Protein AF-A0A7I0J6E9-F1 (afdb_monomer)

Structure (mmCIF, N/CA/C/O backbone):
data_AF-A0A7I0J6E9-F1
#
_entry.id   AF-A0A7I0J6E9-F1
#
loop_
_atom_site.group_PDB
_atom_site.id
_atom_site.type_symbol
_atom_site.label_atom_id
_atom_site.label_alt_id
_atom_site.label_comp_id
_atom_site.label_asym_id
_atom_site.label_entity_id
_atom_site.label_seq_id
_atom_site.pdbx_PDB_ins_code
_atom_site.Cartn_x
_atom_site.Cartn_y
_atom_site.Cartn_z
_atom_site.occupancy
_atom_site.B_iso_or_equiv
_atom_site.auth_seq_id
_atom_site.auth_comp_id
_atom_site.auth_asym_id
_atom_site.auth_atom_id
_atom_site.pdbx_PDB_model_num
ATOM 1 N N . LEU A 1 1 ? 18.700 9.725 -9.011 1.00 62.50 1 LEU A N 1
ATOM 2 C CA . LEU A 1 1 ? 17.406 10.401 -9.263 1.00 62.50 1 LEU A CA 1
ATOM 3 C C . LEU A 1 1 ? 16.719 10.624 -7.928 1.00 62.50 1 LEU A C 1
ATOM 5 O O . LEU A 1 1 ? 16.918 9.818 -7.027 1.00 62.50 1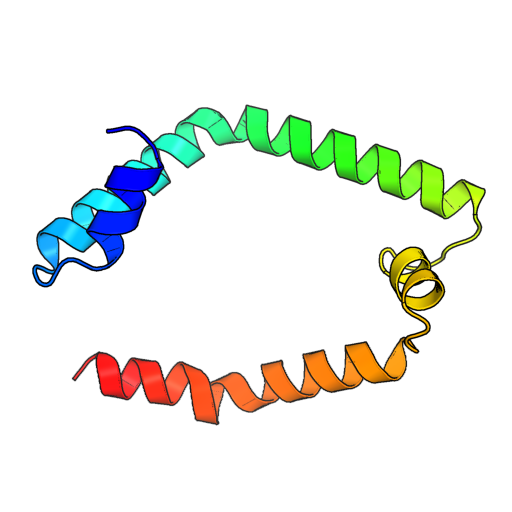 LEU A O 1
ATOM 9 N N . THR A 1 2 ? 15.930 11.685 -7.804 1.00 85.38 2 THR A N 1
ATOM 10 C CA . THR A 1 2 ? 14.947 11.797 -6.720 1.00 85.38 2 THR A CA 1
ATOM 11 C C . THR A 1 2 ? 13.772 10.841 -6.988 1.00 85.38 2 THR A C 1
ATOM 13 O O . THR A 1 2 ? 13.684 10.250 -8.069 1.00 85.38 2 THR A O 1
ATOM 16 N N . LEU A 1 3 ? 12.882 10.648 -6.011 1.00 89.44 3 LEU A N 1
ATOM 17 C CA . LEU A 1 3 ? 11.809 9.647 -6.086 1.00 89.44 3 LEU A CA 1
ATOM 18 C C . LEU A 1 3 ? 10.868 9.852 -7.289 1.00 89.44 3 LEU A C 1
ATOM 20 O O . LEU A 1 3 ? 10.626 8.906 -8.030 1.00 89.44 3 LEU A O 1
ATOM 24 N N . GLY A 1 4 ? 10.385 11.077 -7.525 1.00 91.88 4 GLY A N 1
ATOM 25 C CA . GLY A 1 4 ? 9.433 11.377 -8.608 1.00 91.88 4 GLY A CA 1
ATOM 26 C C . GLY A 1 4 ? 9.927 10.960 -10.003 1.00 91.88 4 GLY A C 1
ATOM 27 O O . GLY A 1 4 ? 9.266 10.166 -10.667 1.00 91.88 4 GLY A O 1
ATOM 28 N N . PRO A 1 5 ? 11.122 11.397 -10.440 1.00 92.94 5 PRO A N 1
ATOM 29 C CA . PRO A 1 5 ? 11.708 10.951 -11.702 1.00 92.94 5 PRO A CA 1
ATOM 30 C C . PRO A 1 5 ? 11.923 9.434 -11.798 1.00 92.94 5 PRO A C 1
ATOM 32 O O . PRO A 1 5 ? 11.800 8.879 -12.886 1.00 92.94 5 PRO A O 1
ATOM 35 N N . ALA A 1 6 ? 12.239 8.752 -10.690 1.00 92.12 6 ALA A N 1
ATOM 36 C CA . ALA A 1 6 ? 12.363 7.293 -10.681 1.00 92.12 6 ALA A CA 1
ATOM 37 C C . ALA A 1 6 ? 11.002 6.598 -10.875 1.00 92.12 6 ALA A C 1
ATOM 39 O O . ALA A 1 6 ? 10.923 5.621 -11.614 1.00 92.12 6 ALA A O 1
ATOM 40 N N . LEU A 1 7 ? 9.930 7.129 -10.277 1.00 95.94 7 LEU A N 1
ATOM 41 C CA . LEU A 1 7 ? 8.566 6.625 -10.462 1.00 95.94 7 LEU A CA 1
ATOM 42 C C . LEU A 1 7 ? 8.066 6.832 -11.896 1.00 95.94 7 LEU A C 1
ATOM 44 O O . LEU A 1 7 ? 7.490 5.912 -12.468 1.00 95.94 7 LEU A O 1
ATOM 48 N N . ASN A 1 8 ? 8.358 7.981 -12.513 1.00 96.50 8 ASN A N 1
ATOM 49 C CA . ASN A 1 8 ? 7.985 8.239 -13.910 1.00 96.50 8 ASN A CA 1
ATOM 50 C C . ASN A 1 8 ? 8.573 7.188 -14.867 1.00 96.50 8 ASN A C 1
ATOM 52 O O . ASN A 1 8 ? 7.925 6.779 -15.827 1.00 96.50 8 ASN A O 1
ATOM 56 N N . ARG A 1 9 ? 9.782 6.686 -14.582 1.00 96.75 9 ARG A N 1
ATOM 57 C CA . ARG A 1 9 ? 10.432 5.644 -15.394 1.00 96.75 9 ARG A CA 1
ATOM 58 C C . ARG A 1 9 ? 9.760 4.273 -15.306 1.00 96.75 9 ARG A C 1
ATOM 60 O O . ARG A 1 9 ? 10.029 3.432 -16.154 1.00 96.75 9 ARG A O 1
ATOM 67 N N . LEU A 1 10 ? 8.850 4.042 -14.358 1.00 96.69 10 LEU A N 1
ATOM 68 C CA . LEU A 1 10 ? 8.036 2.819 -14.321 1.00 96.69 10 LEU A CA 1
ATOM 69 C C . LEU A 1 10 ? 6.977 2.772 -15.435 1.00 96.69 10 LEU A C 1
ATOM 71 O O . LEU A 1 10 ? 6.394 1.715 -15.668 1.00 96.69 10 LEU A O 1
ATOM 75 N N . GLN A 1 11 ? 6.731 3.889 -16.124 1.00 95.94 11 GLN A N 1
ATOM 76 C CA . GLN A 1 11 ? 5.796 3.990 -17.250 1.00 95.94 11 GLN A CA 1
ATOM 77 C C . GLN A 1 11 ? 6.503 4.101 -18.609 1.00 95.94 11 GLN A C 1
ATOM 79 O O . GLN A 1 11 ? 5.838 4.297 -19.622 1.00 95.94 11 GLN A O 1
ATOM 84 N N . ASP A 1 12 ? 7.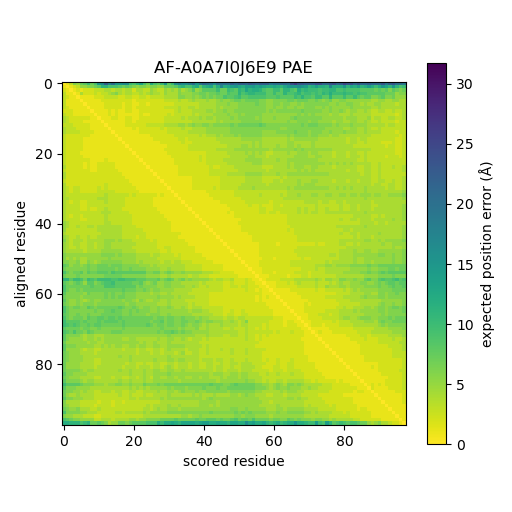835 3.985 -18.640 1.00 97.44 12 ASP A N 1
ATOM 85 C CA . ASP A 1 12 ? 8.620 4.066 -19.874 1.00 97.44 12 ASP A CA 1
ATOM 86 C C . ASP A 1 12 ? 8.202 2.963 -20.865 1.00 97.44 12 ASP A C 1
ATOM 88 O O . ASP A 1 12 ? 7.800 1.873 -20.446 1.00 97.44 12 ASP A O 1
ATOM 92 N N . ALA A 1 13 ? 8.285 3.234 -22.170 1.00 96.06 13 ALA A N 1
ATOM 93 C CA . ALA A 1 13 ? 7.957 2.256 -23.206 1.00 96.06 13 ALA A CA 1
ATOM 94 C C . ALA A 1 13 ? 8.957 1.086 -23.201 1.00 96.06 13 ALA A C 1
ATOM 96 O O . ALA A 1 13 ? 8.556 -0.069 -23.379 1.00 96.06 13 ALA A O 1
ATOM 97 N N . ASP A 1 14 ? 10.230 1.365 -22.900 1.00 97.38 14 ASP A N 1
ATOM 98 C CA . ASP A 1 14 ? 11.280 0.353 -22.797 1.00 97.38 14 ASP A CA 1
ATOM 99 C C . ASP A 1 14 ? 11.160 -0.455 -21.490 1.00 97.38 14 ASP A C 1
ATOM 101 O O . ASP A 1 14 ? 11.199 0.076 -20.374 1.00 97.38 14 ASP A O 1
ATOM 105 N N . GLY A 1 15 ? 11.033 -1.778 -21.630 1.00 96.31 15 GLY A N 1
ATOM 106 C CA . GLY A 1 15 ? 10.949 -2.712 -20.510 1.00 96.31 15 GLY A CA 1
ATOM 107 C C . GLY A 1 15 ? 12.194 -2.741 -19.626 1.00 96.31 15 GLY A C 1
ATOM 108 O O . GLY A 1 15 ? 12.057 -2.841 -18.404 1.00 96.31 15 GLY A O 1
ATOM 109 N N . GLU A 1 16 ? 13.388 -2.584 -20.197 1.00 97.81 16 GLU A N 1
ATOM 110 C CA . GLU A 1 16 ? 14.633 -2.585 -19.426 1.00 97.81 16 GLU A CA 1
ATOM 111 C C . GLU A 1 16 ? 14.780 -1.314 -18.585 1.00 97.81 16 GLU A C 1
ATOM 113 O O . GLU A 1 16 ? 15.268 -1.364 -17.450 1.00 97.81 16 GLU A O 1
ATOM 118 N N . VAL A 1 17 ? 14.281 -0.177 -19.081 1.00 97.75 17 VAL A N 1
ATOM 119 C CA . VAL A 1 17 ? 14.212 1.066 -18.300 1.00 97.75 17 VAL A CA 1
ATOM 120 C C . VAL A 1 17 ? 13.276 0.895 -17.104 1.00 97.75 17 VAL A C 1
ATOM 122 O O . VAL A 1 17 ? 13.664 1.227 -15.978 1.00 97.75 17 VAL A O 1
ATOM 125 N N . ARG A 1 18 ? 12.085 0.309 -17.310 1.00 97.88 18 ARG A N 1
ATOM 126 C CA . ARG A 1 18 ? 11.141 0.020 -16.216 1.00 97.88 18 ARG A CA 1
ATOM 127 C C . ARG A 1 18 ? 11.748 -0.922 -15.176 1.00 97.88 18 ARG A C 1
ATOM 129 O O . ARG A 1 18 ? 11.639 -0.656 -13.978 1.00 97.88 18 ARG A O 1
ATOM 136 N N . ARG A 1 19 ? 12.418 -1.993 -15.619 1.00 97.81 19 ARG A N 1
ATOM 137 C CA . ARG A 1 19 ? 13.074 -2.967 -14.734 1.00 97.81 19 ARG A CA 1
ATOM 138 C C . ARG A 1 19 ? 14.137 -2.298 -13.869 1.00 97.81 19 ARG A C 1
ATOM 140 O O . ARG A 1 19 ? 14.073 -2.384 -12.647 1.00 97.81 19 ARG A O 1
ATOM 147 N N . ARG A 1 20 ? 15.057 -1.547 -14.482 1.00 97.44 20 ARG A N 1
ATOM 148 C CA . ARG A 1 20 ? 16.110 -0.817 -13.757 1.00 97.44 20 ARG A CA 1
ATOM 149 C C . ARG A 1 20 ? 15.546 0.191 -12.756 1.00 97.44 20 ARG A C 1
ATOM 151 O O . ARG A 1 20 ? 16.099 0.331 -11.666 1.00 97.44 20 ARG A O 1
ATOM 158 N N . ALA A 1 21 ? 14.469 0.894 -13.110 1.00 97.31 21 ALA A N 1
ATOM 159 C CA . ALA A 1 21 ? 13.797 1.817 -12.199 1.00 97.31 21 ALA A CA 1
ATOM 160 C C . ALA A 1 21 ? 13.198 1.079 -10.989 1.00 97.31 21 ALA A C 1
ATOM 162 O O . ALA A 1 21 ? 13.435 1.483 -9.849 1.00 97.31 21 ALA A O 1
ATOM 163 N N . SER A 1 22 ? 12.494 -0.033 -11.228 1.00 97.44 22 SER A N 1
ATOM 164 C CA . SER A 1 22 ? 11.942 -0.890 -10.173 1.00 97.44 22 SER A CA 1
ATOM 165 C C . SER A 1 22 ? 13.037 -1.439 -9.250 1.00 97.44 22 SER A C 1
ATOM 167 O O . SER A 1 22 ? 12.928 -1.324 -8.029 1.00 97.44 22 SER A O 1
ATOM 169 N N . ASP A 1 23 ? 14.130 -1.957 -9.815 1.00 97.75 23 ASP A N 1
ATOM 170 C CA . ASP A 1 23 ? 15.257 -2.511 -9.056 1.00 97.75 23 ASP A CA 1
ATOM 171 C C . ASP A 1 23 ? 15.937 -1.440 -8.188 1.00 97.75 23 ASP A C 1
ATOM 173 O O . ASP A 1 23 ? 16.250 -1.678 -7.018 1.00 97.75 23 ASP A O 1
ATOM 177 N N . ALA A 1 24 ? 16.119 -0.228 -8.722 1.00 96.94 24 ALA A N 1
ATOM 178 C CA . ALA A 1 24 ? 16.698 0.888 -7.978 1.00 96.94 24 ALA A CA 1
ATOM 179 C C . ALA A 1 24 ? 15.819 1.317 -6.788 1.00 96.94 24 ALA A C 1
ATOM 181 O O . ALA A 1 24 ? 16.341 1.583 -5.697 1.00 96.94 24 ALA A O 1
ATOM 182 N N . LEU A 1 25 ? 14.494 1.354 -6.974 1.00 96.81 25 LEU A N 1
ATOM 183 C CA . LEU A 1 25 ? 13.537 1.637 -5.900 1.00 96.81 25 LEU A CA 1
ATOM 184 C C . LEU A 1 25 ? 13.585 0.541 -4.832 1.00 96.81 25 LEU A C 1
ATOM 186 O O . LEU A 1 25 ? 13.776 0.842 -3.653 1.00 96.81 25 LEU A O 1
ATOM 190 N N . ALA A 1 26 ? 13.506 -0.727 -5.241 1.00 97.19 26 ALA A N 1
ATOM 191 C CA . ALA A 1 26 ? 13.547 -1.871 -4.337 1.00 97.19 26 ALA A CA 1
ATOM 192 C C . ALA A 1 26 ? 14.846 -1.914 -3.514 1.00 97.19 26 ALA A C 1
ATOM 194 O O . ALA A 1 26 ? 14.801 -2.091 -2.294 1.00 97.19 26 ALA A O 1
ATOM 195 N N . ALA A 1 27 ? 16.003 -1.694 -4.146 1.00 97.56 27 ALA A N 1
ATOM 196 C CA . ALA A 1 27 ? 17.293 -1.642 -3.460 1.00 97.56 27 ALA A CA 1
ATOM 197 C C . ALA A 1 27 ? 17.351 -0.499 -2.434 1.00 97.56 27 ALA A C 1
ATOM 199 O O . ALA A 1 27 ? 17.843 -0.683 -1.319 1.00 97.56 27 ALA A O 1
ATOM 200 N N . THR A 1 28 ? 16.822 0.673 -2.784 1.00 96.50 28 THR A N 1
ATOM 201 C CA . THR A 1 28 ? 16.804 1.839 -1.891 1.00 96.50 28 THR A CA 1
ATOM 202 C C . THR A 1 28 ? 15.863 1.627 -0.707 1.00 96.50 28 THR A C 1
ATOM 204 O O . THR A 1 28 ? 16.250 1.900 0.431 1.00 96.50 28 THR A O 1
ATOM 207 N N . PHE A 1 29 ? 14.663 1.087 -0.930 1.00 96.25 29 PHE A N 1
ATOM 208 C CA . PHE A 1 29 ? 13.738 0.772 0.159 1.00 96.25 29 PHE A CA 1
ATOM 209 C C . PHE A 1 29 ? 14.299 -0.308 1.081 1.00 96.25 29 PHE A C 1
ATOM 211 O O . PHE A 1 29 ? 14.243 -0.156 2.299 1.00 96.25 29 PHE A O 1
ATOM 218 N N . ARG A 1 30 ? 14.941 -1.343 0.523 1.00 98.00 30 ARG A N 1
ATOM 219 C CA . ARG A 1 30 ? 15.596 -2.396 1.310 1.00 98.00 30 ARG A CA 1
ATOM 220 C C . ARG A 1 30 ? 16.703 -1.846 2.211 1.00 98.00 30 ARG A C 1
ATOM 222 O O . ARG A 1 30 ? 16.773 -2.233 3.373 1.00 98.00 30 ARG A O 1
ATOM 229 N N . LYS A 1 31 ? 17.530 -0.914 1.7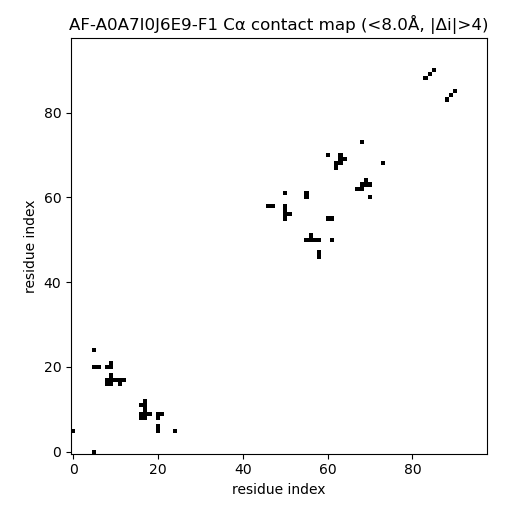21 1.00 98.25 31 LYS A N 1
ATOM 230 C CA . LYS A 1 31 ? 18.567 -0.247 2.537 1.00 98.25 31 LYS A CA 1
ATOM 231 C C . LYS A 1 31 ? 17.988 0.517 3.733 1.00 98.25 31 LYS A C 1
ATOM 233 O O . LYS A 1 31 ? 18.650 0.628 4.756 1.00 98.25 31 LYS A O 1
ATOM 238 N N . ASN A 1 32 ? 16.759 1.015 3.612 1.00 98.12 32 ASN A N 1
ATOM 239 C CA . ASN A 1 32 ? 16.082 1.814 4.635 1.00 98.12 32 ASN A CA 1
ATOM 240 C C . ASN A 1 32 ? 15.025 1.024 5.422 1.00 98.12 32 ASN A C 1
ATOM 242 O O . ASN A 1 32 ? 14.250 1.620 6.170 1.00 98.12 32 ASN A O 1
ATOM 246 N N . LEU A 1 33 ? 14.994 -0.308 5.281 1.00 98.31 33 LEU A N 1
ATOM 247 C CA . LEU A 1 33 ? 13.941 -1.154 5.842 1.00 98.31 33 LEU A CA 1
ATOM 248 C C . LEU A 1 33 ? 13.761 -0.916 7.344 1.00 98.31 33 LEU A C 1
ATOM 250 O O . LEU A 1 33 ? 12.651 -0.670 7.793 1.00 98.31 33 LEU A O 1
ATOM 254 N N . ARG A 1 34 ? 14.861 -0.889 8.106 1.00 98.50 34 ARG A N 1
ATOM 255 C CA . ARG A 1 34 ? 14.831 -0.679 9.561 1.00 98.50 34 ARG A CA 1
ATOM 256 C C . ARG A 1 34 ? 14.197 0.659 9.950 1.00 98.50 34 ARG A C 1
ATOM 258 O O . ARG A 1 34 ? 13.426 0.704 10.904 1.00 98.50 34 ARG A O 1
ATOM 265 N N . THR A 1 35 ? 14.490 1.726 9.210 1.00 98.56 35 THR A N 1
ATOM 266 C CA . THR A 1 35 ? 13.911 3.055 9.447 1.00 98.56 35 THR A CA 1
ATOM 267 C C . THR A 1 35 ? 12.412 3.049 9.170 1.00 98.56 35 THR A C 1
ATOM 269 O O . THR A 1 35 ? 11.636 3.498 10.009 1.00 98.56 35 THR A O 1
ATOM 272 N N . PHE A 1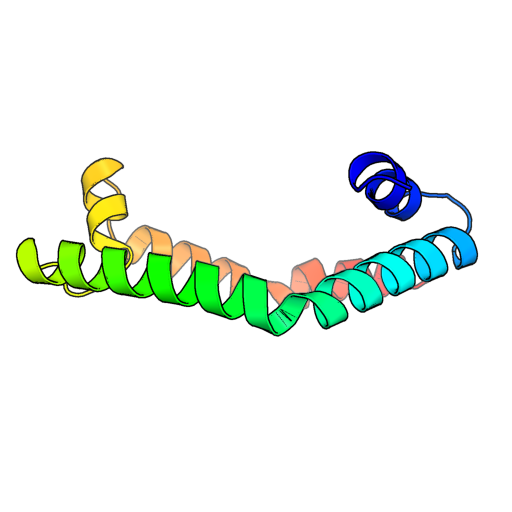 36 ? 11.983 2.486 8.036 1.00 98.38 36 PHE A N 1
ATOM 273 C CA . PHE A 1 36 ? 10.557 2.388 7.715 1.00 98.38 36 PHE A CA 1
ATOM 274 C C . PHE A 1 36 ? 9.797 1.495 8.695 1.00 98.38 36 PHE A C 1
ATOM 276 O O . PHE A 1 36 ? 8.692 1.848 9.103 1.00 98.38 36 PHE A O 1
ATOM 283 N N . THR A 1 37 ? 10.396 0.383 9.125 1.00 98.56 37 THR A N 1
ATOM 284 C CA . THR A 1 37 ? 9.836 -0.480 10.168 1.00 98.56 37 THR A CA 1
ATOM 285 C C . THR A 1 37 ? 9.671 0.280 11.477 1.00 98.56 37 THR A C 1
ATOM 287 O O . THR A 1 37 ? 8.598 0.218 12.065 1.00 98.56 37 THR A O 1
ATOM 290 N N . LEU A 1 38 ? 10.687 1.031 11.920 1.00 98.75 38 LEU A N 1
ATOM 291 C CA . LEU A 1 38 ? 10.591 1.828 13.143 1.00 98.75 38 LEU A CA 1
ATOM 292 C C . LEU A 1 38 ? 9.441 2.838 13.056 1.00 98.75 38 LEU A C 1
ATOM 294 O O . LEU A 1 38 ? 8.580 2.836 13.927 1.00 98.75 38 LEU A O 1
ATOM 298 N N . ILE A 1 39 ? 9.392 3.643 11.988 1.00 98.62 39 ILE A N 1
ATOM 299 C CA . ILE A 1 39 ? 8.335 4.647 11.785 1.00 98.62 39 ILE A CA 1
ATOM 300 C C . ILE A 1 39 ? 6.953 3.984 11.800 1.00 98.62 39 ILE A C 1
ATOM 302 O O . ILE A 1 39 ? 6.062 4.423 12.525 1.00 98.62 39 ILE A O 1
ATOM 306 N N . THR A 1 40 ? 6.783 2.903 11.035 1.00 98.44 40 THR A N 1
ATOM 307 C CA . THR A 1 40 ? 5.499 2.196 10.928 1.00 98.44 40 THR A CA 1
ATOM 308 C C . THR A 1 40 ? 5.071 1.618 12.275 1.00 98.44 40 THR A C 1
ATOM 310 O O . THR A 1 40 ? 3.917 1.770 12.664 1.00 98.44 40 THR A O 1
ATOM 313 N N . ASN A 1 41 ? 5.998 1.017 13.025 1.00 98.56 41 ASN A N 1
ATOM 314 C CA . ASN A 1 41 ? 5.710 0.448 14.340 1.00 98.56 41 ASN A CA 1
ATOM 315 C C . ASN A 1 41 ? 5.361 1.525 15.372 1.00 98.56 41 ASN A C 1
ATOM 317 O O . ASN A 1 41 ? 4.469 1.311 16.188 1.00 98.56 41 ASN A O 1
ATOM 321 N N . THR A 1 42 ? 6.022 2.685 15.332 1.00 98.62 42 THR A N 1
ATOM 322 C CA . THR A 1 42 ? 5.680 3.818 16.199 1.00 98.62 42 THR A CA 1
ATOM 323 C C . THR A 1 42 ? 4.265 4.316 15.916 1.00 98.62 42 THR A C 1
ATOM 325 O O . THR A 1 42 ? 3.482 4.457 16.852 1.00 98.62 42 THR A O 1
ATOM 328 N N . LEU A 1 43 ? 3.903 4.508 14.643 1.00 98.19 43 LEU A N 1
ATOM 329 C CA . LEU A 1 43 ? 2.551 4.926 14.254 1.00 98.19 43 LEU A CA 1
ATOM 330 C C . LEU A 1 43 ? 1.494 3.876 14.623 1.00 98.19 43 LEU A C 1
ATOM 332 O O . LEU A 1 43 ? 0.426 4.221 15.123 1.00 98.19 43 LEU A O 1
ATOM 336 N N . ALA A 1 44 ? 1.795 2.592 14.414 1.00 97.25 44 ALA A N 1
ATOM 337 C CA . ALA A 1 44 ? 0.904 1.501 14.793 1.00 97.25 44 ALA A CA 1
ATOM 338 C C . ALA A 1 44 ? 0.683 1.453 16.311 1.00 97.25 44 ALA A C 1
ATOM 340 O O . ALA A 1 44 ? -0.444 1.258 16.762 1.00 97.25 44 ALA A O 1
ATOM 341 N N . LYS A 1 45 ? 1.740 1.672 17.105 1.00 97.81 45 LYS A N 1
ATOM 342 C CA . LYS A 1 45 ? 1.633 1.682 18.565 1.00 97.81 45 LYS A CA 1
ATOM 343 C C . LYS A 1 45 ? 0.840 2.881 19.079 1.00 97.81 45 LYS A C 1
ATOM 345 O O . LYS A 1 45 ? 0.017 2.712 19.971 1.00 97.81 45 LYS A O 1
ATOM 350 N N . ASP A 1 46 ? 1.058 4.061 18.509 1.00 97.44 46 ASP A N 1
ATOM 351 C CA . ASP A 1 46 ? 0.278 5.258 18.838 1.00 97.44 46 ASP A CA 1
ATOM 352 C C . ASP A 1 46 ? -1.219 5.056 18.536 1.00 97.44 46 ASP A C 1
ATOM 354 O O . ASP A 1 46 ? -2.079 5.308 19.383 1.00 97.44 46 ASP A O 1
ATOM 358 N N . LYS A 1 47 ? -1.531 4.482 17.365 1.00 96.38 47 LYS A N 1
ATOM 359 C CA . LYS A 1 47 ? -2.903 4.122 16.986 1.00 96.38 47 LYS A CA 1
ATOM 360 C C . LYS A 1 47 ? -3.531 3.124 17.960 1.00 96.38 47 LYS A C 1
ATOM 362 O O . LYS A 1 47 ? -4.642 3.372 18.414 1.00 96.38 47 LYS A O 1
ATOM 367 N N . GLU A 1 48 ? -2.823 2.055 18.327 1.00 96.31 48 GLU A N 1
ATOM 368 C CA . GLU A 1 48 ? -3.320 1.063 19.294 1.00 96.31 48 GLU A CA 1
ATOM 369 C C . GLU A 1 48 ? -3.625 1.688 20.660 1.00 96.31 48 GLU A C 1
ATOM 371 O O . GLU A 1 48 ? -4.676 1.416 21.239 1.00 96.31 48 GLU A O 1
ATOM 376 N N . ILE A 1 49 ? -2.755 2.570 21.165 1.00 97.00 49 ILE A N 1
ATOM 377 C CA . ILE A 1 49 ? -2.998 3.279 22.430 1.00 97.00 49 ILE A CA 1
ATOM 378 C C . ILE A 1 49 ? -4.274 4.124 22.327 1.00 97.00 49 ILE A C 1
ATOM 380 O O . ILE A 1 49 ? -5.115 4.084 23.229 1.00 97.00 49 ILE A O 1
ATOM 384 N N . SER A 1 50 ? -4.425 4.864 21.226 1.00 96.75 50 SER A N 1
ATOM 385 C CA . SER A 1 50 ? -5.585 5.716 20.957 1.00 96.75 50 SER A CA 1
ATOM 386 C C . SER A 1 50 ? -6.892 4.926 20.852 1.00 96.75 50 SER A C 1
ATOM 388 O O . SER A 1 50 ? -7.910 5.375 21.386 1.00 96.75 50 SER A O 1
ATOM 390 N N . ASP A 1 51 ? -6.854 3.761 20.204 1.00 97.06 51 ASP A N 1
ATOM 391 C CA . ASP A 1 51 ? -7.995 2.856 20.046 1.00 97.06 51 ASP A CA 1
ATOM 392 C C . ASP A 1 51 ? -8.424 2.270 21.380 1.00 97.06 51 ASP A C 1
ATOM 394 O O . ASP A 1 51 ? -9.592 2.371 21.753 1.00 97.06 51 ASP A O 1
ATOM 398 N N . ARG A 1 52 ? -7.464 1.766 22.158 1.00 96.75 52 ARG A N 1
ATOM 399 C CA . ARG A 1 52 ? -7.722 1.225 23.491 1.00 96.75 52 ARG A CA 1
ATOM 400 C C . ARG A 1 52 ? -8.343 2.263 24.421 1.00 96.75 52 ARG A C 1
ATOM 402 O O . ARG A 1 52 ? -9.278 1.948 25.147 1.00 96.75 52 ARG A O 1
ATOM 409 N N . TRP A 1 53 ? -7.854 3.505 24.400 1.00 97.38 53 TRP A N 1
ATOM 410 C CA . TRP A 1 53 ? -8.437 4.593 25.198 1.00 97.38 53 TRP A CA 1
ATOM 411 C C . TRP A 1 53 ? -9.858 4.966 24.772 1.00 97.38 53 TRP A C 1
ATOM 413 O O . TRP A 1 53 ? -10.613 5.496 25.581 1.00 97.38 53 TRP A O 1
ATOM 423 N N . ARG A 1 54 ? -10.221 4.706 23.515 1.00 96.00 54 ARG A N 1
ATOM 424 C CA . ARG A 1 54 ? -11.545 5.004 22.951 1.00 96.00 54 ARG A CA 1
ATOM 425 C C . ARG A 1 54 ? -12.478 3.793 22.927 1.00 96.00 54 ARG A C 1
ATOM 427 O O . ARG A 1 54 ? -13.622 3.946 22.515 1.00 96.00 54 ARG A O 1
ATOM 434 N N . GLY A 1 55 ? -12.008 2.627 23.374 1.00 95.88 55 GLY A N 1
ATOM 435 C CA . GLY A 1 55 ? -12.775 1.382 23.350 1.00 95.88 55 GLY A CA 1
ATOM 436 C C . GLY A 1 55 ? -13.041 0.854 21.938 1.00 95.88 55 GLY A C 1
ATOM 437 O O . GLY A 1 55 ? -14.051 0.195 21.728 1.00 95.88 55 GLY A O 1
ATOM 438 N N . PHE A 1 56 ? -12.178 1.173 20.970 1.00 96.31 56 PHE A N 1
ATOM 439 C CA . PHE A 1 56 ? -12.252 0.595 19.630 1.00 96.31 56 PHE A CA 1
ATOM 440 C C . PHE A 1 56 ? -11.647 -0.812 19.630 1.00 96.31 56 PHE A C 1
ATOM 442 O O . PHE A 1 56 ? -10.545 -1.018 20.139 1.00 96.31 56 PHE A O 1
ATOM 449 N N . GLU A 1 57 ? -12.382 -1.770 19.072 1.00 91.44 57 GLU A N 1
ATOM 450 C CA . GLU A 1 57 ? -12.015 -3.191 19.042 1.00 91.44 57 GLU A CA 1
ATOM 451 C C . GLU A 1 57 ? -11.246 -3.556 17.769 1.00 91.44 57 GLU A C 1
ATOM 453 O O . GLU A 1 57 ? -10.406 -4.455 17.787 1.00 91.44 57 GLU A O 1
ATOM 458 N N . ASP A 1 58 ? -11.495 -2.835 16.675 1.00 91.12 58 ASP A N 1
ATOM 459 C CA . ASP A 1 58 ? -10.785 -2.988 15.412 1.00 91.12 58 ASP A CA 1
ATOM 460 C C . ASP A 1 58 ? -10.096 -1.677 14.978 1.00 91.12 58 ASP A C 1
ATOM 462 O O . ASP A 1 58 ? -10.449 -0.550 15.347 1.00 91.12 58 ASP A O 1
ATOM 466 N N . ILE A 1 59 ? -9.026 -1.817 14.194 1.00 91.12 59 ILE A N 1
ATOM 467 C CA . ILE A 1 59 ? -8.192 -0.682 13.789 1.00 91.12 59 ILE A CA 1
ATOM 468 C C . ILE A 1 59 ? -8.947 0.311 12.890 1.00 91.12 5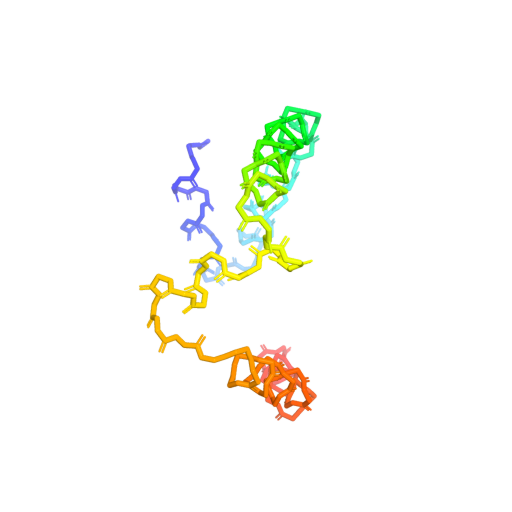9 ILE A C 1
ATOM 470 O O . ILE A 1 59 ? -8.573 1.491 12.828 1.00 91.12 59 ILE A O 1
ATOM 474 N N . ALA A 1 60 ? -10.005 -0.123 12.200 1.00 93.69 60 ALA A N 1
ATOM 475 C CA . ALA A 1 60 ? -10.796 0.708 11.305 1.00 93.69 60 ALA A CA 1
ATOM 476 C C . ALA A 1 60 ? -11.975 1.410 11.999 1.00 93.69 60 ALA A C 1
ATOM 478 O O . ALA A 1 60 ? -12.548 2.318 11.401 1.00 93.69 60 ALA A O 1
ATOM 479 N N . ASP A 1 61 ? -12.309 1.092 13.255 1.00 94.56 61 ASP A N 1
ATOM 480 C CA . ASP A 1 61 ? -13.479 1.618 13.994 1.00 94.56 61 ASP A CA 1
ATOM 481 C C . ASP A 1 61 ? -13.576 3.131 13.946 1.00 94.56 61 ASP A C 1
ATOM 483 O O . ASP A 1 61 ? -14.587 3.709 13.554 1.00 94.56 61 ASP A O 1
ATOM 487 N N . SER A 1 62 ? -12.470 3.778 14.311 1.00 94.25 62 SER A N 1
ATOM 488 C CA . SER A 1 62 ? -12.334 5.230 14.281 1.00 94.25 62 SER A CA 1
ATOM 489 C C . SER A 1 62 ? -12.697 5.815 12.912 1.00 94.25 62 SER A C 1
ATOM 491 O O . SER A 1 62 ? -13.280 6.894 12.836 1.00 94.25 62 SER A O 1
ATOM 493 N N . ARG A 1 63 ? -12.386 5.102 11.822 1.00 95.44 63 ARG A N 1
ATOM 494 C CA . ARG A 1 63 ? -12.685 5.510 10.445 1.00 95.44 63 ARG A CA 1
ATOM 495 C C . ARG A 1 63 ? -14.116 5.184 10.052 1.00 95.44 63 ARG A C 1
ATOM 497 O O . ARG A 1 63 ? -14.737 6.024 9.409 1.00 95.44 63 ARG A O 1
ATOM 504 N N . HIS A 1 64 ? -14.650 4.042 10.476 1.00 95.25 64 HIS A N 1
ATOM 505 C CA . HIS A 1 64 ? -16.071 3.719 10.339 1.00 95.25 64 HIS A CA 1
ATOM 506 C C . HIS A 1 64 ? -16.939 4.806 10.970 1.00 95.25 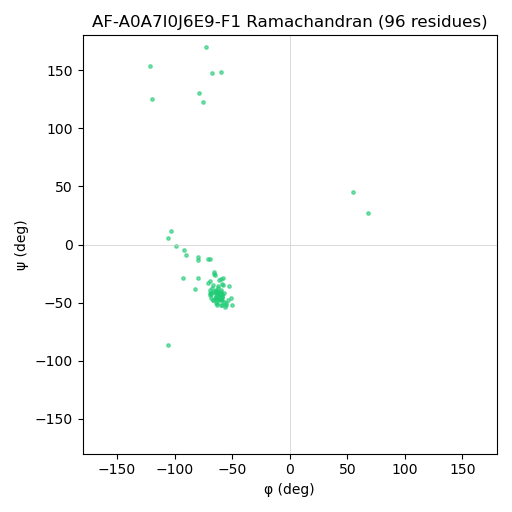64 HIS A C 1
ATOM 508 O O . HIS A 1 64 ? -17.806 5.372 10.307 1.00 95.25 64 HIS A O 1
ATOM 514 N N . LEU A 1 65 ? -16.630 5.179 12.213 1.00 94.38 65 LEU A N 1
ATOM 515 C CA . LEU A 1 65 ? -17.334 6.230 12.935 1.00 94.38 65 LEU A CA 1
ATOM 516 C C . LEU A 1 65 ? -17.174 7.598 12.256 1.00 94.38 65 LEU A C 1
ATOM 518 O O . LEU A 1 65 ? -18.170 8.268 11.990 1.00 94.38 65 LEU A O 1
ATOM 522 N N . ALA A 1 66 ? -15.940 8.006 11.940 1.00 95.94 66 ALA A N 1
ATOM 5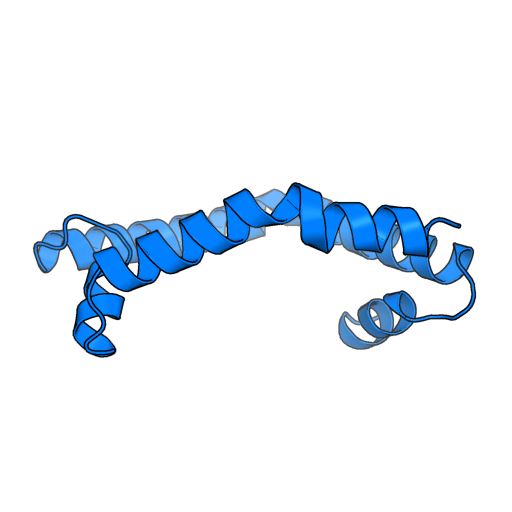23 C CA . ALA A 1 66 ? -15.666 9.316 11.342 1.00 95.94 66 ALA A CA 1
ATOM 524 C C . ALA A 1 66 ? -16.324 9.496 9.966 1.00 95.94 66 ALA A C 1
ATOM 526 O O . ALA A 1 66 ? -16.810 10.581 9.651 1.00 95.94 66 ALA A O 1
ATOM 527 N N . ASN A 1 67 ? -16.365 8.431 9.165 1.00 95.88 67 ASN A N 1
ATOM 528 C CA . ASN A 1 67 ? -16.933 8.461 7.821 1.00 95.88 67 ASN A CA 1
ATOM 529 C C . ASN A 1 67 ? -18.418 8.080 7.789 1.00 95.88 67 ASN A C 1
ATOM 531 O O . ASN A 1 67 ? -19.025 8.154 6.725 1.00 95.88 67 ASN A O 1
ATOM 535 N N . ARG A 1 68 ? -19.002 7.678 8.929 1.00 95.56 68 ARG A N 1
ATOM 536 C CA . ARG A 1 68 ? -20.369 7.138 9.031 1.00 95.56 68 ARG A CA 1
ATOM 537 C C . ARG A 1 68 ? -20.592 5.946 8.094 1.00 95.56 68 ARG A C 1
ATOM 539 O O . ARG A 1 68 ? -21.589 5.879 7.383 1.00 95.56 68 ARG A O 1
ATOM 546 N N . VAL A 1 69 ? -19.633 5.023 8.081 1.00 96.19 69 VAL A N 1
ATOM 547 C CA . VAL A 1 69 ? -19.658 3.817 7.246 1.00 96.19 69 VAL A CA 1
ATOM 548 C C . VAL A 1 69 ? -19.633 2.588 8.135 1.00 96.19 69 VAL A C 1
ATOM 550 O O . VAL A 1 69 ? -18.712 2.411 8.929 1.00 96.19 69 VAL A O 1
ATOM 553 N N . GLU A 1 70 ? -20.611 1.708 7.962 1.00 94.81 70 GLU A N 1
ATOM 554 C CA . GLU A 1 70 ? -20.705 0.447 8.693 1.00 94.81 70 GLU A CA 1
ATOM 555 C C . GLU A 1 70 ? -19.583 -0.529 8.308 1.00 94.81 70 GLU A C 1
ATOM 557 O O . GLU A 1 70 ? -19.154 -0.589 7.153 1.00 94.81 70 GLU A O 1
ATOM 562 N N . ARG A 1 71 ? -19.136 -1.345 9.270 1.00 94.06 71 ARG A N 1
ATOM 563 C CA . ARG A 1 71 ? -18.092 -2.364 9.052 1.00 94.06 71 ARG A CA 1
ATOM 564 C C . ARG A 1 71 ? -18.431 -3.324 7.930 1.00 94.06 71 ARG A C 1
ATOM 566 O O . ARG A 1 71 ? -17.656 -3.468 6.990 1.00 94.06 71 ARG A O 1
ATOM 573 N N . GLY A 1 72 ? -19.631 -3.903 8.005 1.00 95.31 72 GLY A N 1
ATOM 574 C CA . GLY A 1 72 ? -20.084 -4.929 7.072 1.00 95.31 72 GLY A CA 1
ATOM 575 C C . GLY A 1 72 ? -20.062 -4.461 5.619 1.00 95.31 72 GLY A C 1
ATOM 576 O O . GLY A 1 72 ? -19.812 -5.264 4.729 1.00 95.31 72 GLY A O 1
ATOM 577 N N . VAL A 1 73 ? -20.238 -3.160 5.367 1.00 95.44 73 VAL A N 1
ATOM 578 C CA . VAL A 1 73 ? -20.145 -2.584 4.019 1.00 95.44 73 VAL A CA 1
ATOM 579 C C . VAL A 1 73 ? -18.709 -2.631 3.496 1.00 95.44 73 VAL A C 1
ATOM 581 O O . VAL A 1 73 ? -18.475 -3.032 2.355 1.00 95.44 73 VAL A O 1
ATOM 584 N N . VAL A 1 74 ? -17.735 -2.241 4.321 1.00 95.38 74 VAL A N 1
ATOM 585 C CA . VAL A 1 74 ? -16.315 -2.260 3.936 1.00 95.38 74 VAL A CA 1
ATOM 586 C C . VAL A 1 74 ? -15.809 -3.692 3.812 1.00 95.38 74 VAL A C 1
ATOM 588 O O . VAL A 1 74 ? -15.113 -4.003 2.844 1.00 95.38 74 VAL A O 1
ATOM 591 N N . ASP A 1 75 ? -16.203 -4.569 4.733 1.00 95.31 75 ASP A N 1
ATOM 592 C CA . ASP A 1 75 ? -15.844 -5.985 4.693 1.00 95.31 75 ASP A CA 1
ATOM 593 C C . ASP A 1 75 ? -16.412 -6.666 3.447 1.00 95.31 75 ASP A C 1
ATOM 595 O O . ASP A 1 75 ? -15.676 -7.355 2.738 1.00 95.31 75 ASP A O 1
ATOM 599 N N . ALA A 1 76 ? -17.685 -6.411 3.121 1.00 97.56 76 ALA A N 1
ATOM 600 C CA . ALA A 1 76 ? -18.322 -6.933 1.916 1.00 97.56 76 ALA A CA 1
ATOM 601 C C . ALA A 1 76 ? -17.626 -6.435 0.645 1.00 97.56 76 ALA A C 1
ATOM 603 O O . ALA A 1 76 ? -17.344 -7.230 -0.251 1.00 97.56 76 ALA A O 1
ATOM 604 N N . LEU A 1 77 ? -17.288 -5.142 0.571 1.00 96.88 77 LEU A N 1
ATOM 605 C CA . LEU A 1 77 ? -16.539 -4.592 -0.559 1.00 96.88 77 LEU A CA 1
ATOM 606 C C . LEU A 1 77 ? -15.165 -5.261 -0.694 1.00 96.88 77 LEU A C 1
ATOM 608 O O . LEU A 1 77 ? -14.778 -5.678 -1.787 1.00 96.88 77 LEU A O 1
ATOM 612 N N . ALA A 1 78 ? -14.424 -5.383 0.408 1.00 96.50 78 ALA A N 1
ATOM 613 C CA . ALA A 1 78 ? -13.095 -5.976 0.399 1.00 96.50 78 ALA A CA 1
ATOM 614 C C . ALA A 1 78 ? -13.132 -7.467 0.025 1.00 96.50 78 ALA A C 1
ATOM 616 O O . ALA A 1 78 ? -12.273 -7.923 -0.734 1.00 96.50 78 ALA A O 1
ATOM 617 N N . ALA A 1 79 ? -14.123 -8.216 0.516 1.00 98.19 79 ALA A N 1
ATOM 618 C CA . ALA A 1 79 ? -14.346 -9.612 0.152 1.00 98.19 79 ALA A CA 1
ATOM 619 C C . ALA A 1 79 ? -14.687 -9.751 -1.338 1.00 98.19 79 ALA A C 1
ATOM 621 O O . ALA A 1 79 ? -13.974 -10.452 -2.058 1.00 98.19 79 ALA A O 1
ATOM 622 N N . ALA A 1 80 ? -15.676 -8.997 -1.828 1.00 98.25 80 ALA A N 1
ATOM 623 C CA . ALA A 1 80 ? -16.102 -9.029 -3.226 1.00 98.25 80 ALA A CA 1
ATOM 624 C C . ALA A 1 80 ? -14.951 -8.708 -4.196 1.00 98.25 80 ALA A C 1
ATOM 626 O O . ALA A 1 80 ? -14.780 -9.368 -5.222 1.00 98.25 80 ALA A O 1
ATOM 627 N N . VAL A 1 81 ? -14.115 -7.718 -3.860 1.00 97.88 81 VAL A N 1
ATOM 628 C CA . VAL A 1 81 ? -12.936 -7.363 -4.661 1.00 97.88 81 VAL A CA 1
ATOM 629 C C . VAL A 1 81 ? -11.915 -8.505 -4.688 1.00 97.88 81 VAL A C 1
ATOM 631 O O . VAL A 1 81 ? -11.430 -8.853 -5.767 1.00 97.88 81 VAL A O 1
ATOM 634 N N . ARG A 1 82 ? -11.608 -9.119 -3.535 1.00 98.00 82 ARG A N 1
ATOM 635 C CA . ARG A 1 82 ? -10.646 -10.233 -3.449 1.00 98.00 82 ARG A CA 1
ATOM 636 C C . ARG A 1 82 ? -11.120 -11.466 -4.214 1.00 98.00 82 ARG A C 1
ATOM 638 O O . ARG A 1 82 ? -10.340 -12.054 -4.961 1.00 98.00 82 ARG A O 1
ATOM 645 N N . GLU A 1 83 ? -12.389 -11.830 -4.073 1.00 98.44 83 GLU A N 1
ATOM 646 C CA . GLU A 1 83 ? -13.003 -12.952 -4.794 1.00 98.44 83 GLU A CA 1
ATOM 647 C C . GLU A 1 83 ? -12.968 -12.748 -6.315 1.00 98.44 83 GLU A C 1
ATOM 649 O O . GLU A 1 83 ? -12.828 -13.702 -7.083 1.00 98.44 83 GLU A O 1
ATOM 654 N N . ALA A 1 84 ? -13.026 -11.494 -6.770 1.00 98.19 84 ALA A N 1
ATOM 655 C CA . ALA A 1 84 ? -12.973 -11.155 -8.184 1.00 98.19 84 ALA A CA 1
ATOM 656 C C . ALA A 1 84 ? -11.553 -11.154 -8.789 1.00 98.19 84 ALA A C 1
ATOM 658 O O . ALA A 1 84 ? -11.435 -11.147 -10.021 1.00 98.19 84 ALA A O 1
ATOM 659 N N . TYR A 1 85 ? -10.475 -11.192 -7.987 1.00 97.94 85 TYR A N 1
ATOM 660 C CA . TYR A 1 85 ? -9.089 -11.118 -8.485 1.00 97.94 85 TYR A CA 1
ATOM 661 C C . TYR A 1 85 ? -8.763 -12.110 -9.614 1.00 97.94 85 TYR A C 1
ATOM 663 O O . TYR A 1 85 ? -8.202 -11.661 -10.622 1.00 97.94 85 TYR A O 1
ATOM 671 N N . PRO A 1 86 ? -9.140 -13.408 -9.541 1.00 97.75 86 PRO A N 1
ATOM 672 C CA . PRO A 1 86 ? -8.852 -14.359 -10.614 1.00 97.75 86 PRO A CA 1
ATOM 673 C C . PRO A 1 86 ? -9.508 -13.982 -11.948 1.00 97.75 86 PRO A C 1
ATOM 675 O O . PRO A 1 86 ? -8.888 -14.083 -13.005 1.00 97.75 86 PRO A O 1
ATOM 678 N N . ARG A 1 87 ? -10.758 -13.511 -11.905 1.00 97.00 87 ARG A N 1
ATOM 679 C CA . ARG A 1 87 ? -11.553 -13.183 -13.098 1.00 97.00 87 ARG A CA 1
ATOM 680 C C . ARG A 1 87 ? -11.200 -11.828 -13.707 1.00 97.00 87 ARG A C 1
ATOM 682 O O . ARG A 1 87 ? -11.407 -11.638 -14.906 1.00 97.00 87 ARG A O 1
ATOM 689 N N . LEU A 1 88 ? -10.728 -10.887 -12.890 1.00 96.62 88 LEU A N 1
ATOM 690 C CA . LEU A 1 88 ? -10.444 -9.513 -13.298 1.00 96.62 88 LEU A CA 1
ATOM 691 C C . LEU A 1 88 ? -8.939 -9.277 -13.412 1.00 96.62 88 LEU A C 1
ATOM 693 O O . LEU A 1 88 ? -8.381 -9.433 -14.497 1.00 96.62 88 LEU A O 1
ATOM 697 N N . SER A 1 89 ? -8.2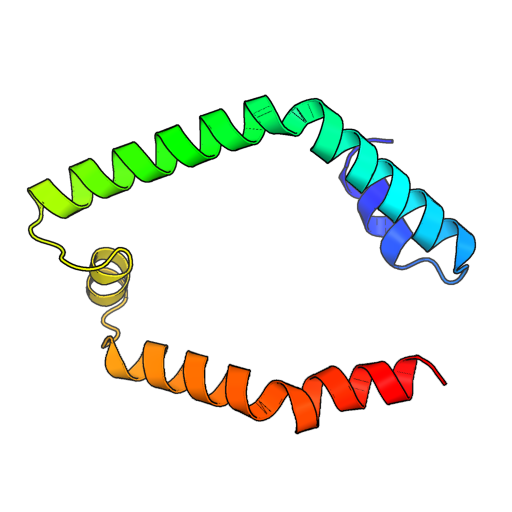78 -8.922 -12.310 1.00 97.19 89 SER A N 1
ATOM 698 C CA . SER A 1 89 ? -6.880 -8.484 -12.306 1.00 97.19 89 SER A CA 1
ATOM 699 C C . SER A 1 89 ? -5.932 -9.543 -12.867 1.00 97.19 89 SER A C 1
ATOM 701 O O . SER A 1 89 ? -5.104 -9.223 -13.717 1.00 97.19 89 SER A O 1
ATOM 703 N N . HIS A 1 90 ? -6.069 -10.811 -12.465 1.00 97.62 90 HIS A N 1
ATOM 704 C CA . HIS A 1 90 ? -5.194 -11.877 -12.967 1.00 97.62 90 HIS A CA 1
ATOM 705 C C . HIS A 1 90 ? -5.383 -12.084 -14.474 1.00 97.62 90 HIS A C 1
ATOM 707 O O . HIS A 1 90 ? -4.400 -12.114 -15.213 1.00 97.62 90 HIS A O 1
ATOM 713 N N . ARG A 1 91 ? -6.636 -12.133 -14.950 1.00 97.62 91 ARG A N 1
ATOM 714 C CA . ARG A 1 91 ? -6.955 -12.218 -16.384 1.00 97.62 91 ARG A CA 1
ATOM 715 C C . ARG A 1 91 ? -6.390 -11.032 -17.169 1.00 97.62 91 ARG A C 1
ATOM 717 O O . ARG A 1 91 ? -5.830 -11.219 -18.245 1.00 97.62 91 ARG A O 1
ATOM 724 N N . TYR A 1 92 ? -6.516 -9.816 -16.639 1.00 97.75 92 TYR A N 1
ATOM 725 C CA . TYR A 1 92 ? -5.960 -8.618 -17.265 1.00 97.75 92 TYR A CA 1
ATOM 726 C C . TYR A 1 92 ? -4.437 -8.705 -17.398 1.00 97.75 92 TYR A C 1
ATOM 728 O O . TYR A 1 92 ? -3.911 -8.461 -18.479 1.00 97.75 92 TYR A O 1
ATOM 736 N N . TYR A 1 93 ? -3.720 -9.098 -16.342 1.00 96.75 93 TYR A N 1
ATOM 737 C CA . TYR A 1 93 ? -2.264 -9.224 -16.414 1.00 96.75 93 TYR A CA 1
ATOM 738 C C . TYR A 1 93 ? -1.808 -10.382 -17.309 1.00 96.75 93 TYR A C 1
ATOM 740 O O . TYR A 1 93 ? -0.787 -10.243 -17.976 1.00 96.75 93 TYR A O 1
ATOM 748 N N . GLN A 1 94 ? -2.578 -11.471 -17.407 1.00 97.12 94 GLN A N 1
ATOM 749 C CA . GLN A 1 94 ? -2.343 -12.520 -18.406 1.00 97.12 94 GLN A CA 1
ATOM 750 C C . GLN A 1 94 ? -2.487 -11.993 -19.837 1.00 97.12 94 GLN A C 1
ATOM 752 O O . GLN A 1 94 ? -1.690 -12.352 -20.696 1.00 97.12 94 GLN A O 1
ATOM 757 N N . MET A 1 95 ? -3.481 -11.139 -20.098 1.00 96.81 95 MET A N 1
ATOM 758 C CA . MET A 1 95 ? -3.652 -10.490 -21.401 1.00 96.81 95 MET A CA 1
ATOM 759 C C . MET A 1 95 ? -2.531 -9.487 -21.679 1.00 96.81 95 MET A C 1
ATOM 761 O O . MET A 1 95 ? -2.002 -9.476 -22.778 1.00 96.81 95 MET A O 1
ATOM 765 N N . LYS A 1 96 ? -2.140 -8.686 -20.683 1.00 94.81 96 LYS A N 1
ATOM 766 C CA . LYS A 1 96 ? -1.058 -7.696 -20.788 1.00 94.81 96 LYS A CA 1
ATOM 767 C C . LYS A 1 96 ? 0.320 -8.330 -21.023 1.00 94.81 96 LYS A C 1
ATOM 769 O O . LYS A 1 96 ? 1.215 -7.659 -21.521 1.00 94.81 96 LYS A O 1
ATOM 774 N N . ALA A 1 97 ? 0.515 -9.572 -20.584 1.00 93.44 97 ALA A N 1
ATOM 775 C CA . ALA A 1 97 ? 1.766 -10.304 -20.763 1.00 93.44 97 ALA A CA 1
ATOM 776 C C . ALA A 1 97 ? 1.925 -10.914 -22.168 1.00 93.44 97 ALA A C 1
ATOM 778 O O . ALA A 1 97 ? 3.008 -11.408 -22.475 1.00 93.44 97 ALA A O 1
ATOM 779 N N . ARG A 1 98 ? 0.857 -10.917 -22.976 1.00 86.69 98 ARG A N 1
ATOM 780 C CA . ARG A 1 98 ? 0.888 -11.273 -24.398 1.00 86.69 98 ARG A CA 1
ATOM 781 C C . ARG A 1 98 ? 1.191 -10.032 -25.225 1.00 86.69 98 ARG A C 1
ATOM 783 O O . ARG A 1 98 ? 1.916 -10.193 -26.225 1.00 86.69 98 ARG A O 1
#

Sequence (98 aa):
LTLGPALNRLQDADGEVRRRASDALAATFRKNLRTFTLITNTLAKDKEISDRWRGFEDIADSRHLANRVERGVVDALAAAVREAYPRLSHRYYQMKAR

pLDDT: mean 95.94, std 4.14, range [62.5, 98.75]

Solvent-accessible surface area (backbone atoms only — not comparable to full-atom values): 5621 Å² total; per-residue (Å²): 128,62,70,67,68,39,56,58,32,59,69,46,91,50,65,67,54,19,49,54,32,50,51,52,50,52,53,53,51,60,76,40,40,70,59,54,50,50,55,51,51,52,53,52,49,53,49,50,54,55,29,59,77,68,69,43,92,53,94,55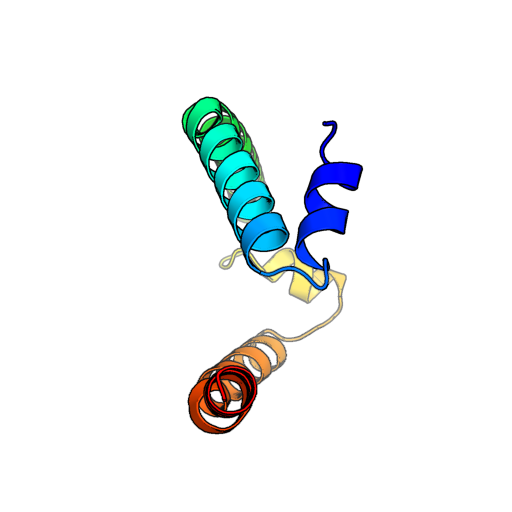,44,68,53,29,62,74,70,73,43,62,65,70,61,56,53,49,52,55,48,55,54,60,72,39,33,68,78,44,60,50,45,50,52,58,58,72,73,106

Radius of gyration: 19.52 Å; Cα contacts (8 Å, |Δi|>4): 37; chains: 1; bounding box: 39×26×50 Å

Foldseek 3Di:
DPPVVLVVQCPDPDPVSNVVSVVVVVVVCVVCVVVVVVVVVVVVVVLVVVCVVVVNPDSCVVVCVVVVHDPVVVVVVVVVVVVCCVVPVVVVVVVVVD

Secondary structure (DSSP, 8-state):
--HHHHHHGGG-SSHHHHHHHHHHHHHHHHHTHHHHHHHHHHHHHHHHHHHHHHT-SSTTHHHHHHHT--HHHHHHHHHHHHHHTIIIIIHHHHHHT-

Mean predicted aligned error: 3.86 Å